Protein AF-A0A7J4DSX3-F1 (afdb_monomer_lite)

Foldseek 3Di:
DEAEEEEADLALVQQLVVQQCQQVLPDDDPPRDHHQYAEYEYEYEPAPSRVVSVVVNVVCLVCLVVDDPSSHRPPSHNNHDYHYHYQHHNAPDDPVSLVSLLVSLVVVDDPRYDYHLPHDDPSNSVSND

pLDDT: mean 93.58, std 5.1, range [70.69, 98.25]

Secondary structure (DSSP, 8-state):
-EEEEEEE-S-HHHHHHHHHHHHHT-S-STT-----EEEEEEEE-S-HHHHHHHHHHHHHHHTGGGS-GGGSPPGGGTTPEEEEEE-S-S---SHHHHHHHHHHHHHH--TTEEEE--SS-HHHHHHH-

Structure (mmCIF, N/CA/C/O backbone):
data_AF-A0A7J4DSX3-F1
#
_entry.id   AF-A0A7J4DSX3-F1
#
loop_
_atom_site.group_PDB
_atom_site.id
_atom_site.type_symbol
_atom_site.label_atom_id
_atom_site.label_alt_id
_atom_site.label_comp_id
_atom_site.label_asym_id
_atom_site.label_entity_id
_atom_site.label_seq_id
_atom_site.pdbx_PDB_ins_code
_atom_site.Cartn_x
_atom_site.Cartn_y
_atom_site.Cartn_z
_atom_site.occupancy
_atom_site.B_iso_or_equiv
_atom_site.auth_seq_id
_atom_site.auth_comp_id
_atom_site.auth_asym_id
_atom_site.auth_atom_id
_atom_site.pdbx_PDB_model_num
ATOM 1 N N . MET A 1 1 ? -4.313 -4.867 -16.604 1.00 70.69 1 MET A N 1
ATOM 2 C CA . MET A 1 1 ? -3.933 -3.630 -15.889 1.00 70.69 1 MET A CA 1
ATOM 3 C C . MET A 1 1 ? -4.380 -3.828 -14.461 1.00 70.69 1 MET A C 1
ATOM 5 O O . MET A 1 1 ? -5.548 -4.146 -14.274 1.00 70.69 1 MET A O 1
ATOM 9 N N . ALA A 1 2 ? -3.463 -3.780 -13.499 1.00 85.38 2 ALA A N 1
ATOM 10 C CA . ALA A 1 2 ? -3.762 -4.120 -12.112 1.00 85.38 2 ALA A CA 1
ATOM 11 C C . ALA A 1 2 ? -3.779 -2.874 -11.223 1.00 85.38 2 ALA A C 1
ATOM 13 O O . ALA A 1 2 ? -2.986 -1.943 -11.400 1.00 85.38 2 ALA A O 1
ATOM 14 N N . ARG A 1 3 ? -4.679 -2.896 -10.241 1.00 94.75 3 ARG A N 1
ATOM 15 C CA . ARG A 1 3 ? -4.759 -1.926 -9.148 1.00 94.75 3 ARG A CA 1
ATOM 16 C C . ARG A 1 3 ? -4.219 -2.599 -7.893 1.00 94.75 3 ARG A C 1
ATOM 18 O O . ARG A 1 3 ? -4.762 -3.620 -7.479 1.00 94.75 3 ARG A O 1
ATOM 25 N N . LEU A 1 4 ? -3.165 -2.044 -7.304 1.00 96.75 4 LEU A N 1
ATOM 26 C CA . LEU A 1 4 ? -2.618 -2.512 -6.033 1.00 96.75 4 LEU A CA 1
ATOM 27 C C . LEU A 1 4 ? -3.295 -1.757 -4.887 1.00 96.75 4 LEU A C 1
ATOM 29 O O . LEU A 1 4 ? -3.215 -0.534 -4.833 1.00 96.75 4 LEU A O 1
ATOM 33 N N . VAL A 1 5 ? -3.947 -2.463 -3.970 1.00 98.00 5 VAL A N 1
ATOM 34 C CA . VAL A 1 5 ? -4.450 -1.914 -2.707 1.00 98.00 5 VAL A CA 1
ATOM 35 C C . VAL A 1 5 ? -3.479 -2.331 -1.613 1.00 98.00 5 VAL A C 1
ATOM 37 O O . VAL A 1 5 ? -3.363 -3.513 -1.316 1.00 98.00 5 VAL A O 1
ATOM 40 N N . ALA A 1 6 ? -2.762 -1.374 -1.036 1.00 97.88 6 ALA A N 1
ATOM 41 C CA . ALA A 1 6 ? -1.723 -1.637 -0.052 1.00 97.88 6 ALA A CA 1
ATOM 42 C C . ALA A 1 6 ? -2.055 -0.989 1.293 1.00 97.88 6 ALA A C 1
ATOM 44 O O . ALA A 1 6 ? -2.425 0.190 1.360 1.00 97.88 6 ALA A O 1
ATOM 45 N N . THR A 1 7 ? -1.878 -1.744 2.374 1.00 97.50 7 THR A N 1
ATOM 46 C CA . THR A 1 7 ? -1.863 -1.189 3.729 1.00 97.50 7 THR A CA 1
ATOM 47 C C . THR A 1 7 ? -0.518 -0.512 3.991 1.00 97.50 7 THR A C 1
ATOM 49 O O . THR A 1 7 ? 0.535 -1.007 3.592 1.00 97.50 7 THR A O 1
ATOM 52 N N . LEU A 1 8 ? -0.521 0.639 4.670 1.00 97.50 8 LEU A N 1
ATOM 53 C CA . LEU A 1 8 ? 0.712 1.370 4.975 1.00 97.50 8 LEU A CA 1
ATOM 54 C C . LEU A 1 8 ? 0.934 1.537 6.479 1.00 97.50 8 LEU A C 1
ATOM 56 O O . LEU A 1 8 ? 0.096 2.076 7.200 1.00 97.50 8 LEU A O 1
ATOM 60 N N . GLY A 1 9 ? 2.126 1.126 6.914 1.00 94.44 9 GLY A N 1
ATOM 61 C CA . GLY A 1 9 ? 2.689 1.411 8.231 1.00 94.44 9 GLY A CA 1
ATOM 62 C C . GLY A 1 9 ? 3.793 2.461 8.178 1.00 94.44 9 GLY A C 1
ATOM 63 O O . GLY A 1 9 ? 3.739 3.417 7.416 1.00 94.44 9 GLY A O 1
ATOM 64 N N . VAL A 1 10 ? 4.838 2.265 8.980 1.00 95.69 10 VAL A N 1
ATOM 65 C CA . VAL A 1 10 ? 5.983 3.193 9.054 1.00 95.69 10 VAL A CA 1
ATOM 66 C C . VAL A 1 10 ? 7.040 2.969 7.966 1.00 95.69 10 VAL A C 1
ATOM 68 O O . VAL A 1 10 ? 7.938 3.791 7.806 1.00 95.69 10 VAL A O 1
ATOM 71 N N . SER A 1 11 ? 6.933 1.880 7.201 1.00 94.50 11 SER A N 1
ATOM 72 C CA . SER A 1 11 ? 7.928 1.483 6.201 1.00 94.50 11 SER A CA 1
ATOM 73 C C . SER A 1 11 ? 7.384 1.638 4.784 1.00 94.50 11 SER A C 1
ATOM 75 O O . SER A 1 11 ? 6.706 0.755 4.267 1.00 94.50 11 SER A O 1
ATOM 77 N N . ALA A 1 12 ? 7.736 2.748 4.134 1.00 93.12 12 ALA A N 1
ATOM 78 C CA . ALA A 1 12 ? 7.371 3.037 2.743 1.00 93.12 12 ALA A CA 1
ATOM 79 C C . ALA A 1 12 ? 7.903 1.994 1.743 1.00 93.12 12 ALA A C 1
ATOM 81 O O . ALA A 1 12 ? 7.258 1.698 0.741 1.00 93.12 12 ALA A O 1
ATOM 82 N N . GLY A 1 13 ? 9.082 1.426 2.023 1.00 93.56 13 GLY A N 1
ATOM 83 C CA . GLY A 1 13 ? 9.757 0.494 1.119 1.00 93.56 13 GLY A CA 1
ATOM 84 C C . GLY A 1 13 ? 8.929 -0.743 0.777 1.00 93.56 13 GLY A C 1
ATOM 85 O O . GLY A 1 13 ? 9.025 -1.214 -0.347 1.00 93.56 13 GLY A O 1
ATOM 86 N N . VAL A 1 14 ? 8.071 -1.206 1.692 1.00 93.81 14 VAL A N 1
ATOM 87 C CA . VAL A 1 14 ? 7.256 -2.419 1.513 1.00 93.81 14 VAL A CA 1
ATOM 88 C C . VAL A 1 14 ? 6.309 -2.285 0.319 1.00 93.81 14 VAL A C 1
ATOM 90 O O . VAL A 1 14 ? 6.309 -3.129 -0.570 1.00 93.81 14 VAL A O 1
ATOM 93 N N . VAL A 1 15 ? 5.578 -1.170 0.236 1.00 96.50 15 VAL A N 1
ATOM 94 C CA . VAL A 1 15 ? 4.636 -0.920 -0.868 1.00 96.50 15 VAL A CA 1
ATOM 95 C C . VAL A 1 15 ? 5.381 -0.755 -2.196 1.00 96.50 15 VAL A C 1
ATOM 97 O O . VAL A 1 15 ? 4.954 -1.264 -3.231 1.00 96.50 15 VAL A O 1
ATOM 100 N N . TYR A 1 16 ? 6.517 -0.052 -2.180 1.00 96.06 16 TYR A N 1
ATOM 101 C CA . TYR A 1 16 ? 7.340 0.130 -3.377 1.00 96.06 16 TYR A CA 1
ATOM 102 C C . TYR A 1 16 ? 7.939 -1.200 -3.867 1.00 96.06 16 TYR A C 1
ATOM 104 O O . TYR A 1 16 ? 7.955 -1.475 -5.066 1.00 96.06 16 TYR A O 1
ATOM 112 N N . GLU A 1 17 ? 8.390 -2.051 -2.947 1.00 94.50 17 GLU A N 1
ATOM 113 C CA . GLU A 1 17 ? 8.909 -3.384 -3.242 1.00 94.50 17 GLU A CA 1
ATOM 114 C C . GLU A 1 17 ? 7.826 -4.317 -3.790 1.00 94.50 17 GLU A C 1
ATOM 116 O O . GLU A 1 17 ? 8.077 -5.012 -4.773 1.00 94.50 17 GLU A O 1
ATOM 121 N N . ALA A 1 18 ? 6.606 -4.271 -3.245 1.00 94.31 18 ALA A N 1
ATOM 122 C CA . ALA A 1 18 ? 5.469 -5.009 -3.791 1.00 94.31 18 ALA A CA 1
ATOM 123 C C . ALA A 1 18 ? 5.224 -4.642 -5.264 1.00 94.31 18 ALA A C 1
ATOM 125 O O . ALA A 1 18 ? 5.124 -5.524 -6.119 1.00 94.31 18 ALA A O 1
ATOM 126 N N . VAL A 1 19 ? 5.223 -3.345 -5.595 1.00 95.00 19 VAL A N 1
ATOM 127 C CA . VAL A 1 19 ? 5.120 -2.890 -6.990 1.00 95.00 19 VAL A CA 1
ATOM 128 C C . VAL A 1 19 ? 6.286 -3.388 -7.838 1.00 95.00 19 VAL A C 1
ATOM 130 O O . VAL A 1 19 ? 6.063 -3.896 -8.936 1.00 95.00 19 VAL A O 1
ATOM 133 N N . LEU A 1 20 ? 7.526 -3.264 -7.358 1.00 94.19 20 LEU A N 1
ATOM 134 C CA . LEU A 1 20 ? 8.699 -3.737 -8.097 1.00 94.19 20 LEU A CA 1
ATOM 135 C C . LEU A 1 20 ? 8.604 -5.226 -8.423 1.00 94.19 20 LEU A C 1
ATOM 137 O O . LEU A 1 20 ? 8.862 -5.613 -9.566 1.00 94.19 20 LEU A O 1
ATOM 141 N N . ASN A 1 21 ? 8.222 -6.042 -7.442 1.00 92.38 21 ASN A N 1
ATOM 142 C CA . ASN A 1 21 ? 8.085 -7.481 -7.606 1.00 92.38 21 ASN A CA 1
ATOM 143 C C . ASN A 1 21 ? 7.034 -7.787 -8.670 1.00 92.38 21 ASN A C 1
ATOM 145 O O . ASN A 1 21 ? 7.379 -8.424 -9.667 1.00 92.38 21 ASN A O 1
ATOM 149 N N . LEU A 1 22 ? 5.823 -7.228 -8.532 1.00 92.50 22 LEU A N 1
ATOM 150 C CA . LEU A 1 22 ? 4.719 -7.364 -9.491 1.00 92.50 22 LEU A CA 1
ATOM 151 C C . LEU A 1 22 ? 5.132 -6.974 -10.916 1.00 92.50 22 LEU A C 1
ATOM 153 O O . LEU A 1 22 ? 4.946 -7.741 -11.862 1.00 92.50 22 LEU A O 1
ATOM 157 N N . CYS A 1 23 ? 5.763 -5.812 -11.072 1.00 92.75 23 CYS A N 1
ATOM 158 C CA . CYS A 1 23 ? 6.179 -5.296 -12.372 1.00 92.75 23 CYS A CA 1
ATOM 159 C C . CYS A 1 23 ? 7.276 -6.13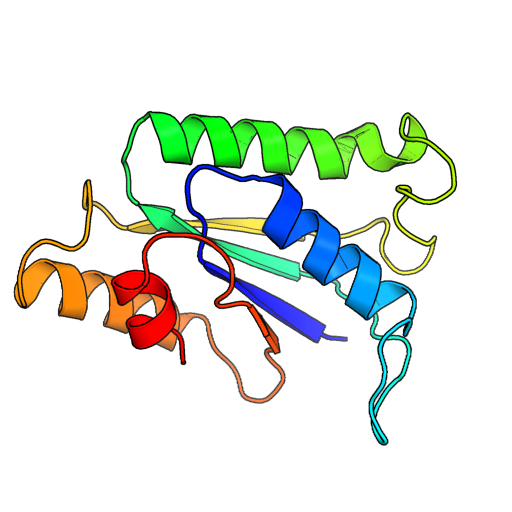6 -13.035 1.00 92.75 23 CYS A C 1
ATOM 161 O O . CYS A 1 23 ? 7.351 -6.187 -14.268 1.00 92.75 23 CYS A O 1
ATOM 163 N N . ARG A 1 24 ? 8.135 -6.789 -12.246 1.00 91.38 24 ARG A N 1
ATOM 164 C CA . ARG A 1 24 ? 9.244 -7.603 -12.760 1.00 91.38 24 ARG A CA 1
ATOM 165 C C . ARG A 1 24 ? 8.878 -9.060 -12.994 1.00 91.38 24 ARG A C 1
ATOM 167 O O . ARG A 1 24 ? 9.523 -9.688 -13.834 1.00 91.38 24 ARG A O 1
ATOM 174 N N . GLY A 1 25 ? 7.852 -9.575 -12.321 1.00 85.94 25 GLY A N 1
ATOM 175 C CA . GLY A 1 25 ? 7.525 -11.000 -12.391 1.00 85.94 25 GLY A CA 1
ATOM 176 C C . GLY A 1 25 ? 8.521 -11.872 -11.622 1.00 85.94 25 GLY A C 1
ATOM 177 O O . GLY A 1 25 ? 8.667 -13.042 -11.951 1.00 85.94 25 GLY A O 1
ATOM 178 N N . VAL A 1 26 ? 9.277 -11.300 -10.676 1.00 77.75 26 VAL A N 1
ATOM 179 C CA . VAL A 1 26 ? 10.360 -12.006 -9.969 1.00 77.75 26 VAL A CA 1
ATOM 180 C C . VAL A 1 26 ? 9.840 -12.463 -8.610 1.00 77.75 26 VAL A C 1
ATOM 182 O O . VAL A 1 26 ? 10.051 -11.802 -7.599 1.00 77.75 26 VAL A O 1
ATOM 185 N N . TRP A 1 27 ? 9.104 -13.573 -8.610 1.00 79.56 27 TRP A N 1
ATOM 186 C CA . TRP A 1 27 ? 8.729 -14.316 -7.407 1.00 79.56 27 TRP A CA 1
ATOM 187 C C . TRP A 1 27 ? 8.496 -15.787 -7.754 1.00 79.56 27 TRP A C 1
ATOM 189 O O . TRP A 1 27 ? 8.166 -16.123 -8.890 1.00 79.56 27 TRP A O 1
ATOM 199 N N . GLU A 1 28 ? 8.671 -16.676 -6.782 1.00 78.50 28 GLU A N 1
ATOM 200 C CA . GLU A 1 28 ? 8.445 -18.106 -6.981 1.00 78.50 28 GLU A CA 1
ATOM 201 C C . GLU A 1 28 ? 6.950 -18.420 -6.861 1.00 78.50 28 GLU A C 1
ATOM 203 O O . GLU A 1 28 ? 6.361 -18.369 -5.783 1.00 78.50 28 GLU A O 1
ATOM 208 N N . SER A 1 29 ? 6.304 -18.696 -7.993 1.00 81.88 29 SER A N 1
ATOM 209 C CA . SER A 1 29 ? 4.908 -19.132 -8.052 1.00 81.88 29 SER A CA 1
ATOM 210 C C . SER A 1 29 ? 4.608 -19.752 -9.418 1.00 81.88 29 SER A C 1
ATOM 212 O O . SER A 1 29 ? 5.127 -19.260 -10.422 1.00 81.88 29 SER A O 1
ATOM 214 N N . PRO A 1 30 ? 3.714 -20.755 -9.509 1.00 78.56 30 PRO A N 1
ATOM 215 C CA . PRO A 1 30 ? 3.203 -21.228 -10.799 1.00 78.56 30 PRO A CA 1
ATOM 216 C C . PRO A 1 30 ? 2.460 -20.137 -11.594 1.00 78.56 30 PRO A C 1
ATOM 218 O O . PRO A 1 30 ? 2.230 -20.302 -12.788 1.00 78.56 30 PRO A O 1
ATOM 221 N N . TYR A 1 31 ? 2.113 -19.018 -10.951 1.00 76.75 31 TYR A N 1
ATOM 222 C CA . TYR A 1 31 ? 1.441 -17.867 -11.557 1.00 76.75 31 TYR A CA 1
ATOM 223 C C . TYR A 1 31 ? 2.353 -16.636 -11.676 1.00 76.75 31 TYR A C 1
ATOM 225 O O . TYR A 1 31 ? 1.862 -15.525 -11.877 1.00 76.75 31 TYR A O 1
ATOM 233 N N . ALA A 1 32 ? 3.671 -16.800 -11.512 1.00 80.62 32 ALA A N 1
ATOM 234 C CA . ALA A 1 32 ? 4.618 -15.698 -11.622 1.00 80.62 32 ALA A CA 1
ATOM 235 C C . ALA A 1 32 ? 4.623 -15.134 -13.046 1.00 80.62 32 ALA A C 1
ATOM 237 O O . ALA A 1 32 ? 5.064 -15.770 -14.002 1.00 80.62 32 ALA A O 1
ATOM 238 N N . THR A 1 33 ? 4.104 -13.920 -13.188 1.00 86.44 33 THR A N 1
ATOM 239 C CA . THR A 1 33 ? 4.029 -13.216 -14.464 1.00 86.44 33 THR A CA 1
ATOM 240 C C . THR A 1 33 ? 4.242 -11.732 -14.244 1.00 86.44 33 THR A C 1
ATOM 242 O O . THR A 1 33 ? 4.002 -11.212 -13.160 1.00 86.44 33 THR A O 1
ATOM 245 N N . ARG A 1 34 ? 4.696 -11.015 -15.268 1.00 90.19 34 ARG A N 1
ATOM 246 C CA . ARG A 1 34 ? 4.827 -9.559 -15.173 1.00 90.19 34 ARG A CA 1
ATOM 247 C C . ARG A 1 34 ? 3.444 -8.932 -15.134 1.00 90.19 34 ARG A C 1
ATOM 249 O O . ARG A 1 34 ? 2.660 -9.094 -16.066 1.00 90.19 34 ARG A O 1
ATOM 256 N N . ILE A 1 35 ? 3.182 -8.158 -14.091 1.00 90.06 35 ILE A N 1
ATOM 257 C CA . ILE A 1 35 ? 1.925 -7.442 -13.922 1.00 90.06 35 ILE A CA 1
ATOM 258 C C . ILE A 1 35 ? 2.198 -5.951 -14.049 1.00 90.06 35 ILE A C 1
ATOM 260 O O . ILE A 1 35 ? 2.930 -5.358 -13.261 1.00 90.06 35 ILE A O 1
ATOM 264 N N . ARG A 1 36 ? 1.578 -5.326 -15.050 1.00 91.12 36 ARG A N 1
ATOM 265 C CA . ARG A 1 36 ? 1.541 -3.870 -15.145 1.00 91.12 36 ARG A CA 1
ATOM 266 C C . ARG A 1 36 ? 0.592 -3.323 -14.080 1.00 91.12 36 ARG A C 1
ATOM 268 O O . ARG A 1 36 ? -0.612 -3.594 -14.132 1.00 91.12 36 ARG A O 1
ATOM 275 N N . VAL A 1 37 ? 1.151 -2.554 -13.152 1.00 93.31 37 VAL A N 1
ATOM 276 C CA . VAL A 1 37 ? 0.417 -1.797 -12.136 1.00 93.31 37 VAL A CA 1
ATOM 277 C C . VAL A 1 37 ? 0.253 -0.370 -12.643 1.00 93.31 37 VAL A C 1
ATOM 279 O O . VAL A 1 37 ? 1.241 0.267 -12.994 1.00 93.31 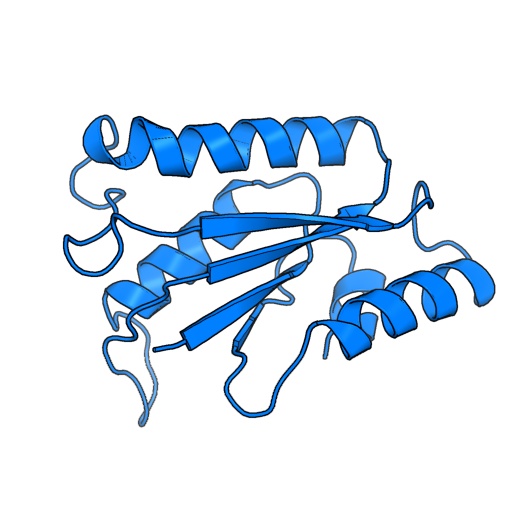37 VAL A O 1
ATOM 282 N N . ASP A 1 38 ? -0.980 0.126 -12.689 1.00 92.06 38 ASP A N 1
ATOM 283 C CA . ASP A 1 38 ? -1.273 1.509 -13.100 1.00 92.06 38 ASP A CA 1
ATOM 284 C C . ASP A 1 38 ? -1.681 2.3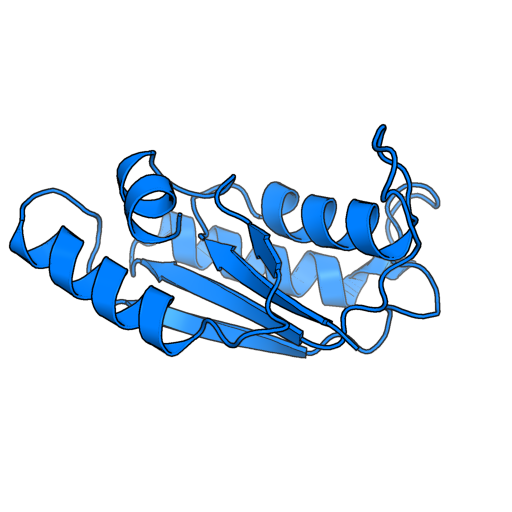82 -11.906 1.00 92.06 38 ASP A C 1
ATOM 286 O O . ASP A 1 38 ? -1.511 3.601 -11.920 1.00 92.06 38 ASP A O 1
ATOM 290 N N . GLU A 1 39 ? -2.184 1.757 -10.840 1.00 95.44 39 GLU A N 1
ATOM 291 C CA . GLU A 1 39 ? -2.654 2.436 -9.638 1.00 95.44 39 GLU A CA 1
ATOM 292 C C . GLU A 1 39 ? -2.164 1.730 -8.380 1.00 95.44 39 GLU A C 1
ATOM 294 O O . GLU A 1 39 ? -2.258 0.507 -8.268 1.00 95.44 39 GLU A O 1
ATOM 299 N N . VAL A 1 40 ? -1.719 2.523 -7.407 1.00 97.50 40 VAL A N 1
ATOM 300 C CA . VAL A 1 40 ? -1.432 2.063 -6.047 1.00 97.50 40 VAL A CA 1
ATOM 301 C C . VAL A 1 40 ? -2.298 2.865 -5.089 1.00 97.50 40 VAL A C 1
ATOM 303 O O . VAL A 1 40 ? -2.084 4.060 -4.884 1.00 97.50 40 VAL A O 1
ATOM 306 N N . VAL A 1 41 ? -3.294 2.205 -4.517 1.00 98.06 41 VAL A N 1
ATOM 307 C CA . VAL A 1 41 ? -4.156 2.741 -3.470 1.00 98.06 41 VAL A CA 1
ATOM 308 C C . VAL A 1 41 ? -3.513 2.452 -2.133 1.00 98.06 41 VAL A C 1
ATOM 310 O O . VAL A 1 41 ? -3.334 1.296 -1.763 1.00 98.06 41 VAL A O 1
ATOM 313 N N . VAL A 1 42 ? -3.184 3.504 -1.400 1.00 98.25 42 VAL A N 1
ATOM 314 C CA . VAL A 1 42 ? -2.486 3.399 -0.126 1.00 98.25 42 VAL A CA 1
ATOM 315 C C . VAL A 1 42 ? -3.467 3.702 0.992 1.00 98.25 42 VAL A C 1
ATOM 317 O O . VAL A 1 42 ? -3.854 4.855 1.186 1.00 98.25 42 VAL A O 1
ATOM 320 N N . VAL A 1 43 ? -3.873 2.666 1.726 1.00 98.19 43 VAL A N 1
ATOM 321 C CA . VAL A 1 43 ? -4.764 2.812 2.878 1.00 98.19 43 VAL A CA 1
ATOM 322 C C . VAL A 1 43 ? -3.929 2.958 4.144 1.00 98.19 43 VAL A C 1
ATOM 324 O O . VAL A 1 43 ? -3.202 2.045 4.548 1.00 98.19 43 VAL A O 1
ATOM 327 N N . ARG A 1 44 ? -4.025 4.120 4.788 1.00 97.12 44 ARG A N 1
ATOM 328 C CA . ARG A 1 44 ? -3.146 4.495 5.905 1.00 97.12 44 ARG A CA 1
ATOM 329 C C . ARG A 1 44 ? -3.903 5.131 7.061 1.00 97.12 44 ARG A C 1
ATOM 331 O O . ARG A 1 44 ? -4.955 5.728 6.862 1.00 97.12 44 ARG A O 1
ATOM 338 N N . THR A 1 45 ? -3.341 5.053 8.261 1.00 97.44 45 THR A N 1
ATOM 339 C CA . THR A 1 45 ? -3.838 5.800 9.424 1.00 97.44 45 THR A CA 1
ATOM 340 C C . THR A 1 45 ? -3.330 7.248 9.417 1.00 97.44 45 THR A C 1
ATOM 342 O O . THR A 1 45 ? -2.477 7.628 8.607 1.00 97.44 45 THR A O 1
ATOM 345 N N . SER A 1 46 ? -3.852 8.073 10.325 1.00 96.19 46 SER A N 1
ATOM 346 C CA . SER A 1 46 ? -3.443 9.469 10.525 1.00 96.19 46 SER A CA 1
ATOM 347 C C . SER A 1 46 ? -2.270 9.626 11.503 1.00 96.19 46 SER A C 1
ATOM 349 O O . SER A 1 46 ? -2.044 10.717 12.025 1.00 96.19 46 SER A O 1
ATOM 351 N N . ALA A 1 47 ? -1.553 8.543 11.817 1.00 96.69 47 ALA A N 1
ATOM 352 C CA . ALA A 1 47 ? -0.393 8.613 12.695 1.00 96.69 47 ALA A CA 1
ATOM 353 C C . ALA A 1 47 ? 0.757 9.387 12.022 1.00 96.69 47 ALA A C 1
ATOM 355 O O . ALA A 1 47 ? 1.092 9.068 10.877 1.00 96.69 47 ALA A O 1
ATOM 356 N N . PRO A 1 48 ? 1.426 10.338 12.707 1.00 96.94 48 PRO A N 1
ATOM 357 C CA . PRO A 1 48 ? 2.464 11.180 12.099 1.00 96.94 48 PRO A CA 1
ATOM 358 C C . PRO A 1 48 ? 3.587 10.393 11.410 1.00 96.94 48 PRO A C 1
ATOM 360 O O . PRO A 1 48 ? 4.033 10.745 10.318 1.00 96.94 48 PRO A O 1
ATOM 363 N N . GLN A 1 49 ? 4.015 9.281 12.012 1.00 96.75 49 GLN A N 1
ATOM 364 C CA . GLN A 1 49 ? 5.027 8.394 11.439 1.00 96.75 49 GLN A CA 1
ATOM 365 C C . GLN A 1 49 ? 4.564 7.712 10.140 1.00 96.75 49 GLN A C 1
ATOM 367 O O . GLN A 1 49 ? 5.368 7.498 9.234 1.00 96.75 49 GLN A O 1
ATOM 372 N N . VAL A 1 50 ? 3.269 7.413 10.014 1.00 97.25 50 VAL A N 1
ATOM 373 C CA . VAL A 1 50 ? 2.679 6.835 8.798 1.00 97.25 50 VAL A CA 1
ATOM 374 C C . VAL A 1 50 ? 2.515 7.911 7.724 1.00 97.25 50 VAL A C 1
ATOM 376 O O . VAL A 1 50 ? 2.762 7.654 6.548 1.00 97.25 50 VAL A O 1
ATOM 379 N N . GLU A 1 51 ? 2.185 9.148 8.104 1.00 96.62 51 GLU A N 1
ATOM 380 C CA . GLU A 1 51 ? 2.180 10.272 7.160 1.00 96.62 51 GLU A CA 1
ATOM 381 C C . GLU A 1 51 ? 3.566 10.535 6.571 1.00 96.62 51 GLU A C 1
ATOM 383 O O . GLU A 1 51 ? 3.707 10.788 5.372 1.00 96.62 51 GLU A O 1
ATOM 388 N N . PHE A 1 52 ? 4.602 10.466 7.408 1.00 97.69 52 PHE A N 1
ATOM 389 C CA . PHE A 1 52 ? 5.981 10.575 6.955 1.00 97.69 52 PHE A CA 1
ATOM 390 C C . PHE A 1 52 ? 6.340 9.438 5.992 1.00 97.69 52 PHE A C 1
ATOM 392 O O . PHE A 1 52 ? 6.852 9.704 4.902 1.00 97.69 52 PHE A O 1
ATOM 399 N N . ALA A 1 53 ? 5.986 8.195 6.329 1.00 97.69 53 ALA A N 1
ATOM 400 C CA . ALA A 1 53 ? 6.163 7.055 5.435 1.00 97.69 53 ALA A CA 1
ATOM 401 C C . ALA A 1 53 ? 5.439 7.259 4.094 1.00 97.69 53 ALA A C 1
ATOM 403 O O . ALA A 1 53 ? 6.008 6.991 3.040 1.00 97.69 53 ALA A O 1
ATOM 404 N N . PHE A 1 54 ? 4.227 7.818 4.093 1.00 98.06 54 PHE A N 1
ATOM 405 C CA . PHE A 1 54 ? 3.504 8.111 2.856 1.00 98.06 54 PHE A CA 1
ATOM 406 C C . PHE A 1 54 ? 4.203 9.179 2.001 1.00 98.06 54 PHE A C 1
ATOM 408 O O . PHE A 1 54 ? 4.279 9.060 0.777 1.00 98.06 54 PHE A O 1
ATOM 415 N N . LYS A 1 55 ? 4.768 10.219 2.626 1.00 97.75 55 LYS A N 1
ATOM 416 C CA . LYS A 1 55 ? 5.576 11.225 1.917 1.00 97.75 55 LYS A CA 1
ATOM 417 C C . LYS A 1 55 ? 6.824 10.597 1.292 1.00 97.75 55 LYS A C 1
ATOM 419 O O . LYS A 1 55 ? 7.103 10.871 0.126 1.00 97.75 55 LYS A O 1
ATOM 424 N N . LEU A 1 56 ? 7.522 9.728 2.027 1.00 97.38 56 LEU A N 1
ATOM 425 C CA . LEU A 1 56 ? 8.667 8.975 1.507 1.00 97.38 56 LEU A CA 1
ATOM 426 C C . LEU A 1 56 ? 8.272 8.044 0.360 1.00 97.38 56 LEU A C 1
ATOM 428 O O . LEU A 1 56 ? 8.983 7.975 -0.635 1.00 97.38 56 LEU A O 1
ATOM 432 N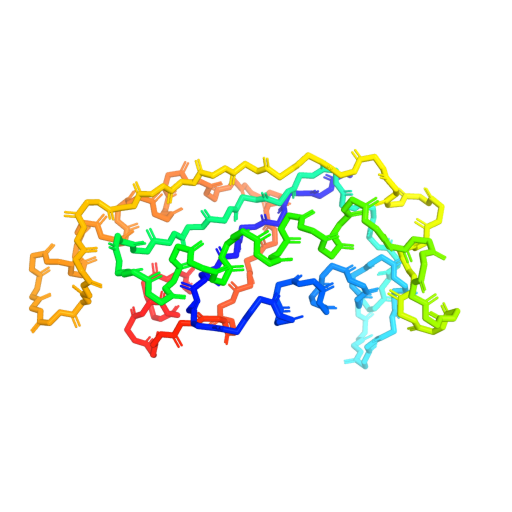 N . LEU A 1 57 ? 7.123 7.375 0.462 1.00 97.38 57 LEU A N 1
ATOM 433 C CA . LEU A 1 57 ? 6.609 6.515 -0.598 1.00 97.38 57 LEU A CA 1
ATOM 434 C C . LEU A 1 57 ? 6.459 7.296 -1.904 1.00 97.38 57 LEU A C 1
ATOM 436 O O . LEU A 1 57 ? 7.007 6.897 -2.926 1.00 97.38 57 LEU A O 1
ATOM 440 N N . LYS A 1 58 ? 5.785 8.451 -1.863 1.00 96.81 58 LYS A N 1
ATOM 441 C CA . LYS A 1 58 ? 5.640 9.315 -3.044 1.00 96.81 58 LYS A CA 1
ATOM 442 C C . LYS A 1 58 ? 6.991 9.726 -3.630 1.00 96.81 58 LYS A C 1
ATOM 444 O O . LYS A 1 58 ? 7.129 9.758 -4.849 1.00 96.81 58 LYS A O 1
ATOM 449 N N . LEU A 1 59 ? 7.976 10.011 -2.775 1.00 95.81 59 LEU A N 1
ATOM 450 C CA . LEU A 1 59 ? 9.329 10.347 -3.212 1.00 95.81 59 LEU A CA 1
ATOM 451 C C . LEU A 1 59 ? 10.006 9.170 -3.930 1.00 95.81 59 LEU A C 1
ATOM 453 O O . LEU A 1 59 ? 10.605 9.380 -4.978 1.00 95.81 59 LEU A O 1
ATOM 457 N N . LEU A 1 60 ? 9.870 7.939 -3.423 1.00 95.12 60 LEU A N 1
ATOM 458 C CA . LEU A 1 60 ? 10.418 6.740 -4.073 1.00 95.12 60 LEU A CA 1
ATOM 459 C C . LEU A 1 60 ? 9.856 6.542 -5.485 1.00 95.12 60 LEU A C 1
ATOM 461 O O . LEU A 1 60 ? 10.615 6.261 -6.408 1.00 95.12 60 LEU A O 1
ATOM 465 N N . PHE A 1 61 ? 8.548 6.735 -5.669 1.00 94.88 61 PHE A N 1
ATOM 466 C CA . PHE A 1 61 ? 7.931 6.654 -6.996 1.00 94.88 61 PHE A CA 1
ATOM 467 C C . PHE A 1 61 ? 8.412 7.776 -7.924 1.00 94.88 61 PHE A C 1
ATOM 469 O O . PHE A 1 61 ? 8.811 7.503 -9.057 1.00 94.88 61 PHE A O 1
ATOM 476 N N . ALA A 1 62 ? 8.428 9.022 -7.440 1.00 93.50 62 ALA A N 1
ATOM 477 C CA . ALA A 1 62 ? 8.827 10.187 -8.232 1.00 93.50 62 ALA A CA 1
ATOM 478 C C . ALA A 1 62 ? 10.311 10.163 -8.641 1.00 93.50 62 ALA A C 1
ATOM 480 O O . ALA A 1 62 ? 10.658 10.594 -9.737 1.00 93.50 62 ALA A O 1
ATOM 481 N N . CYS A 1 63 ? 11.182 9.645 -7.774 1.00 93.25 63 CYS A N 1
ATOM 482 C CA . CYS A 1 63 ? 12.630 9.604 -7.975 1.00 93.25 63 CYS A CA 1
ATOM 483 C C . CYS A 1 63 ? 13.143 8.205 -8.340 1.00 93.25 63 CYS A C 1
ATOM 485 O O . CYS A 1 63 ? 14.330 7.931 -8.170 1.00 93.25 63 CYS A O 1
ATOM 487 N N . SER A 1 64 ? 12.279 7.315 -8.837 1.00 93.62 64 SER A N 1
ATOM 488 C CA . SER A 1 64 ? 12.644 5.917 -9.102 1.00 93.62 64 SER A CA 1
ATOM 489 C C . SER A 1 64 ? 13.849 5.766 -10.043 1.00 93.62 64 SER A C 1
ATOM 491 O O . SER A 1 64 ? 14.649 4.857 -9.851 1.00 93.62 64 SER A O 1
ATOM 493 N N . GLU A 1 65 ? 14.056 6.688 -10.989 1.00 92.19 65 GLU A N 1
ATOM 494 C CA . GLU A 1 65 ? 15.222 6.715 -11.893 1.00 92.19 65 GLU A CA 1
ATOM 495 C C . GLU A 1 65 ? 16.557 7.026 -11.204 1.00 92.19 65 GLU A C 1
ATOM 497 O O . GLU A 1 65 ? 17.622 6.658 -11.702 1.00 92.19 65 GLU A O 1
ATOM 502 N N . MET A 1 66 ? 16.517 7.698 -10.053 1.00 92.94 66 MET A N 1
ATOM 503 C CA . MET A 1 66 ? 17.711 8.032 -9.271 1.00 92.94 66 MET A CA 1
ATOM 504 C C . MET A 1 66 ? 18.181 6.857 -8.408 1.00 92.94 66 MET A C 1
ATOM 506 O O . MET A 1 66 ? 19.280 6.897 -7.858 1.00 92.94 66 MET A O 1
ATOM 510 N N . LEU A 1 67 ? 17.359 5.811 -8.276 1.00 91.88 67 LEU A N 1
ATOM 511 C CA . LEU A 1 67 ? 17.707 4.613 -7.524 1.00 91.88 67 LEU A CA 1
ATOM 512 C C . LEU A 1 67 ? 18.691 3.727 -8.314 1.00 91.88 67 LEU A C 1
ATOM 514 O O . LEU A 1 67 ? 18.783 3.837 -9.547 1.00 91.88 67 LEU A O 1
ATOM 518 N N . PRO A 1 68 ? 19.415 2.819 -7.633 1.00 93.25 68 PRO A N 1
ATOM 519 C CA . PRO A 1 68 ? 20.199 1.779 -8.294 1.00 93.25 68 PRO A CA 1
ATOM 520 C C . PRO A 1 68 ? 19.362 1.004 -9.328 1.00 93.25 68 PRO A C 1
ATOM 522 O O . PRO A 1 68 ? 18.158 0.842 -9.104 1.00 93.25 68 PRO A O 1
ATOM 525 N N . PRO A 1 69 ? 19.943 0.528 -10.449 1.00 91.25 69 PRO A N 1
ATOM 526 C CA . PRO A 1 69 ? 19.207 -0.133 -11.537 1.00 91.25 69 PRO A CA 1
ATOM 527 C C . PRO A 1 69 ? 18.238 -1.227 -11.064 1.00 91.25 69 PRO A C 1
ATOM 529 O O . PRO A 1 69 ? 17.087 -1.296 -11.494 1.00 91.25 69 PRO A O 1
ATOM 532 N N . GLU A 1 70 ? 18.659 -2.033 -10.096 1.00 89.62 70 GLU A N 1
ATOM 533 C CA . GLU A 1 70 ? 17.894 -3.108 -9.476 1.00 89.62 70 GLU A CA 1
ATOM 534 C C . GLU A 1 70 ? 16.781 -2.629 -8.536 1.00 89.62 70 GLU A C 1
ATOM 536 O O . GLU A 1 70 ? 15.970 -3.437 -8.094 1.00 89.62 70 GLU A O 1
ATOM 541 N N . LYS A 1 71 ? 16.647 -1.332 -8.273 1.00 92.00 71 LYS A N 1
ATOM 542 C CA . LYS A 1 71 ? 15.539 -0.731 -7.511 1.00 92.00 71 LYS A CA 1
ATOM 543 C C . LYS A 1 71 ? 14.694 0.241 -8.341 1.00 92.00 71 LYS A C 1
ATOM 545 O O . LYS A 1 71 ? 13.721 0.781 -7.819 1.00 92.00 71 LYS A O 1
ATOM 550 N N . ARG A 1 72 ? 14.999 0.433 -9.629 1.00 94.50 72 ARG A N 1
ATOM 551 C CA . ARG A 1 72 ? 14.177 1.255 -10.532 1.00 94.50 72 ARG A CA 1
ATOM 552 C C . ARG A 1 72 ? 12.885 0.551 -10.919 1.00 94.50 72 ARG A C 1
ATOM 554 O O . ARG A 1 72 ? 12.868 -0.675 -11.107 1.00 94.50 72 ARG A O 1
ATOM 561 N N . LEU A 1 73 ? 11.829 1.344 -11.089 1.00 93.38 73 LEU A N 1
ATOM 562 C CA . LEU A 1 73 ? 10.592 0.877 -11.701 1.00 93.38 73 LEU A CA 1
ATOM 563 C C . LEU A 1 73 ? 10.854 0.515 -13.172 1.00 93.38 73 LEU A C 1
ATOM 565 O O . LEU A 1 73 ? 11.450 1.311 -13.900 1.00 93.38 73 LEU A O 1
ATOM 569 N N . PRO A 1 74 ? 10.422 -0.672 -13.630 1.00 91.88 74 PRO A N 1
ATOM 570 C CA . PRO A 1 74 ? 10.454 -1.013 -15.048 1.00 91.88 74 PRO A CA 1
ATOM 571 C C . PRO A 1 74 ? 9.638 -0.024 -15.895 1.00 91.88 74 PRO A C 1
ATOM 573 O O . PRO A 1 74 ? 8.654 0.529 -15.406 1.00 91.88 74 PRO A O 1
ATOM 576 N N . GLU A 1 75 ? 9.991 0.140 -17.176 1.00 89.44 75 GLU A N 1
ATOM 577 C CA . GLU A 1 75 ? 9.344 1.084 -18.110 1.00 89.44 75 GLU A CA 1
ATOM 578 C C . GLU A 1 75 ? 7.813 0.976 -18.110 1.00 89.44 75 GLU A C 1
ATOM 580 O O . GLU A 1 75 ? 7.105 1.976 -18.008 1.00 89.44 75 GLU A O 1
ATOM 585 N N . GLN A 1 76 ? 7.292 -0.253 -18.117 1.00 85.94 76 GLN A N 1
ATOM 586 C CA . GLN A 1 76 ? 5.856 -0.530 -18.122 1.00 85.94 76 GLN A CA 1
ATOM 587 C C . GLN A 1 76 ? 5.111 -0.051 -16.865 1.00 85.94 76 GLN A C 1
ATOM 589 O O . GLN A 1 76 ? 3.884 -0.031 -16.871 1.00 85.94 76 GLN A O 1
ATOM 594 N N . CYS A 1 77 ? 5.833 0.311 -15.803 1.00 88.94 77 CYS A N 1
ATOM 595 C CA . CYS A 1 77 ? 5.306 0.727 -14.506 1.00 88.94 77 CYS A CA 1
ATOM 596 C C . CYS A 1 77 ? 5.751 2.145 -14.101 1.00 88.94 77 CYS A C 1
ATOM 598 O O . CYS A 1 77 ? 5.642 2.510 -12.933 1.00 88.94 77 CYS A O 1
ATOM 600 N N . LYS A 1 78 ? 6.254 2.969 -15.031 1.00 85.56 78 LYS A N 1
ATOM 601 C CA . LYS A 1 78 ? 6.687 4.343 -14.707 1.00 85.56 78 LYS A CA 1
ATOM 602 C C . LYS A 1 78 ? 5.536 5.323 -14.480 1.00 85.56 78 LYS A C 1
ATOM 604 O O . LYS A 1 78 ? 5.687 6.281 -13.732 1.00 85.56 78 LYS A O 1
ATOM 609 N N . ALA A 1 79 ? 4.378 5.083 -15.093 1.00 87.06 79 ALA A N 1
ATOM 610 C CA . ALA A 1 79 ? 3.218 5.975 -15.032 1.00 87.06 79 ALA A CA 1
ATOM 611 C C . ALA A 1 79 ? 2.215 5.594 -13.923 1.00 87.06 79 ALA A C 1
ATOM 613 O O . ALA A 1 79 ? 1.004 5.688 -14.121 1.00 87.06 79 ALA A O 1
ATOM 614 N N . ILE A 1 80 ? 2.705 5.133 -12.768 1.00 93.69 80 ILE A N 1
ATOM 615 C CA . ILE A 1 80 ? 1.846 4.716 -11.653 1.00 93.69 80 ILE A CA 1
ATOM 616 C C . ILE A 1 80 ? 1.202 5.926 -10.977 1.00 93.69 80 ILE A C 1
ATOM 618 O O . ILE A 1 80 ? 1.878 6.862 -10.545 1.00 93.69 80 ILE A O 1
ATOM 622 N N . ARG A 1 81 ? -0.117 5.859 -10.790 1.00 95.06 81 ARG A N 1
ATOM 623 C CA . ARG A 1 81 ? -0.869 6.813 -9.977 1.00 95.06 81 ARG A CA 1
ATOM 624 C C . ARG A 1 81 ? -0.948 6.345 -8.526 1.00 95.06 81 ARG A C 1
ATOM 626 O O . ARG A 1 81 ? -1.573 5.329 -8.228 1.00 95.06 81 ARG A O 1
ATOM 633 N N . ILE A 1 82 ? -0.367 7.125 -7.615 1.00 96.94 82 ILE A N 1
ATOM 634 C CA . ILE A 1 82 ? -0.504 6.910 -6.168 1.00 96.94 82 ILE A CA 1
ATOM 635 C C . ILE A 1 82 ? -1.779 7.596 -5.673 1.00 96.94 82 ILE A C 1
ATOM 637 O O . ILE A 1 82 ? -1.937 8.807 -5.833 1.00 96.94 82 ILE A O 1
ATOM 641 N N . ILE A 1 83 ? -2.679 6.826 -5.068 1.00 97.62 83 ILE A N 1
ATOM 642 C CA . ILE A 1 83 ? -3.958 7.290 -4.524 1.00 97.62 83 ILE A CA 1
ATOM 643 C C . ILE A 1 83 ? -3.887 7.200 -2.997 1.00 97.62 83 ILE A C 1
ATOM 645 O O . ILE A 1 83 ? -3.693 6.120 -2.445 1.00 97.62 83 ILE A O 1
ATOM 649 N N . ASP A 1 84 ? -4.040 8.337 -2.320 1.00 98.06 84 ASP A N 1
ATOM 650 C CA . ASP A 1 84 ? -4.066 8.417 -0.856 1.00 98.06 84 ASP A CA 1
ATOM 651 C C . ASP A 1 84 ? -5.469 8.115 -0.317 1.00 98.06 84 ASP A C 1
ATOM 653 O O . ASP A 1 84 ? -6.438 8.762 -0.723 1.00 98.06 84 ASP A O 1
ATOM 657 N N . VAL A 1 85 ? -5.579 7.167 0.614 1.00 98.12 85 VAL A N 1
ATOM 658 C CA . VAL A 1 85 ? -6.820 6.860 1.336 1.00 98.12 85 VAL A CA 1
ATOM 659 C C . VAL A 1 85 ? -6.541 6.923 2.842 1.00 98.12 85 VAL A C 1
ATOM 661 O O . VAL A 1 85 ? -6.253 5.900 3.475 1.00 98.12 85 VAL A O 1
ATOM 664 N N . PRO A 1 86 ? -6.599 8.124 3.443 1.00 97.06 86 PRO A N 1
ATOM 665 C CA . PRO A 1 86 ? -6.418 8.276 4.875 1.00 97.06 86 PRO A CA 1
ATOM 666 C C . PRO A 1 86 ? -7.660 7.799 5.634 1.00 97.06 86 PRO A C 1
ATOM 668 O O . PRO A 1 86 ? -8.790 8.185 5.332 1.00 97.06 86 PRO A O 1
ATOM 671 N N . VAL A 1 87 ? -7.440 6.995 6.668 1.00 97.62 87 VAL A N 1
ATOM 672 C CA . VAL A 1 87 ? -8.446 6.632 7.668 1.00 97.62 87 VAL A CA 1
ATOM 673 C C . VAL A 1 87 ? -8.248 7.547 8.881 1.00 97.62 87 VAL A C 1
ATOM 675 O O . VAL A 1 87 ? -7.119 7.634 9.374 1.00 97.62 87 VAL A O 1
ATOM 678 N N . PRO A 1 88 ? -9.296 8.230 9.383 1.00 95.81 88 PRO A N 1
ATOM 679 C CA . PRO A 1 88 ? -9.193 9.216 10.465 1.00 95.81 88 PRO A CA 1
ATOM 680 C C . PRO A 1 88 ? -9.056 8.556 11.851 1.00 95.81 88 PRO A C 1
ATOM 682 O O . PRO A 1 88 ? -9.798 8.858 12.781 1.00 95.81 88 PRO A O 1
ATOM 685 N N . ILE A 1 89 ? -8.107 7.633 11.983 1.00 97.00 89 ILE A N 1
ATOM 686 C CA . ILE A 1 89 ? -7.724 6.964 13.227 1.00 97.00 89 ILE A CA 1
ATOM 687 C C . ILE A 1 89 ? -6.210 7.043 13.372 1.00 97.00 89 ILE A C 1
ATOM 689 O O . ILE A 1 89 ? -5.494 6.988 12.376 1.00 97.00 89 ILE A O 1
ATOM 693 N N . GLN A 1 90 ? -5.710 7.124 14.603 1.00 95.94 90 GLN A N 1
ATOM 694 C CA . GLN A 1 90 ? -4.269 7.032 14.861 1.00 95.94 90 GLN A CA 1
ATOM 695 C C . GLN A 1 90 ? -3.768 5.595 14.661 1.00 95.94 90 GLN A C 1
ATOM 697 O O . GLN A 1 90 ? -2.729 5.368 14.043 1.00 95.94 90 GLN A O 1
ATOM 702 N N . ASP A 1 91 ? -4.534 4.619 15.146 1.00 95.12 91 ASP A N 1
ATOM 703 C CA . ASP A 1 91 ? -4.190 3.201 15.101 1.00 95.12 91 ASP A CA 1
ATOM 704 C C . ASP A 1 91 ? -5.443 2.332 15.301 1.00 95.12 91 ASP A C 1
ATOM 706 O O . ASP A 1 91 ? -6.512 2.850 15.637 1.00 95.12 91 ASP A O 1
ATOM 710 N N . ILE A 1 92 ? -5.307 1.017 15.123 1.00 95.69 92 ILE A N 1
ATOM 711 C CA . ILE A 1 92 ? -6.349 0.039 15.460 1.00 95.69 92 ILE A CA 1
ATOM 712 C C . ILE A 1 92 ? -6.102 -0.464 16.885 1.00 95.69 92 ILE A C 1
ATOM 714 O O . ILE A 1 92 ? -5.212 -1.282 17.116 1.00 95.69 92 ILE A O 1
ATOM 718 N N . VAL A 1 93 ? -6.893 0.031 17.837 1.00 95.62 93 VAL A N 1
ATOM 719 C CA . VAL A 1 93 ? -6.769 -0.296 19.274 1.00 95.62 93 VAL A CA 1
ATOM 720 C C . VAL A 1 93 ? -8.023 -0.941 19.857 1.00 95.62 93 VAL A C 1
ATOM 722 O O . VAL A 1 93 ? -7.991 -1.473 20.962 1.00 95.62 93 VAL A O 1
ATOM 725 N N . ASP A 1 94 ? -9.129 -0.914 19.117 1.00 96.75 94 ASP A N 1
ATOM 726 C CA . ASP A 1 94 ? -10.420 -1.439 19.541 1.00 96.75 94 ASP A CA 1
ATOM 727 C C . ASP A 1 94 ? -11.262 -1.912 18.342 1.00 96.75 94 ASP A C 1
ATOM 729 O O . ASP A 1 94 ? -10.887 -1.792 17.173 1.00 96.75 94 ASP A O 1
ATOM 733 N N . LYS A 1 95 ? -12.445 -2.459 18.635 1.00 97.44 95 LYS A N 1
ATOM 734 C 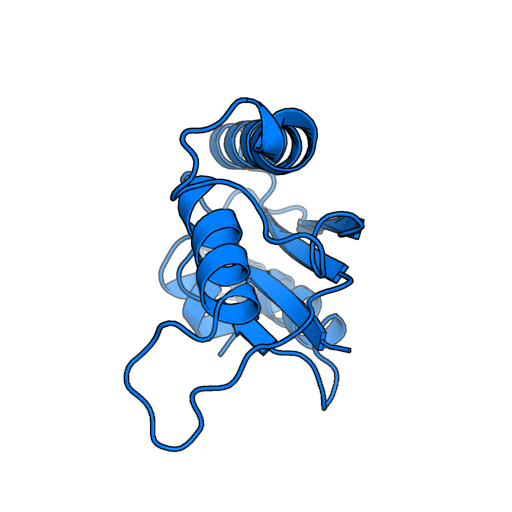CA . LYS A 1 95 ? -13.380 -2.950 17.614 1.00 97.44 95 LYS A CA 1
ATOM 735 C C . LYS A 1 95 ? -13.845 -1.848 16.654 1.00 97.44 95 LYS A C 1
ATOM 737 O O . LYS A 1 95 ? -14.055 -2.122 15.475 1.00 97.44 95 LYS A O 1
ATOM 742 N N . ASN A 1 96 ? -14.034 -0.623 17.138 1.00 97.75 96 ASN A N 1
ATOM 743 C CA . ASN A 1 96 ? -14.576 0.464 16.326 1.00 97.75 96 ASN A CA 1
ATOM 744 C C . ASN A 1 96 ? -13.544 0.951 15.306 1.00 97.75 96 ASN A C 1
ATOM 746 O O . ASN A 1 96 ? -13.859 1.047 14.122 1.00 97.75 96 ASN A O 1
ATOM 750 N N . SER A 1 97 ? -12.309 1.184 15.746 1.00 97.56 97 SER A N 1
ATOM 751 C CA . SER A 1 97 ? -11.170 1.521 14.885 1.00 97.56 97 SER A CA 1
ATOM 752 C C . SER A 1 97 ? -10.882 0.414 13.867 1.00 97.56 97 SER A C 1
ATOM 754 O O . SER A 1 97 ? -10.662 0.715 12.692 1.00 97.56 97 SER A O 1
ATOM 756 N N . TYR A 1 98 ? -10.994 -0.860 14.264 1.00 97.94 98 TYR A N 1
ATOM 757 C CA . TYR A 1 98 ? -10.899 -1.987 13.332 1.00 97.94 98 TYR A CA 1
ATOM 758 C C . TYR A 1 98 ? -11.983 -1.926 12.247 1.00 97.94 98 TYR A C 1
ATOM 760 O O . TYR A 1 98 ? -11.666 -1.944 11.061 1.00 97.94 98 TYR A O 1
ATOM 768 N N . LEU A 1 99 ? -13.261 -1.800 12.630 1.00 98.06 99 LEU A N 1
ATOM 769 C CA . LEU A 1 99 ? -14.372 -1.744 11.674 1.00 98.06 99 LEU A CA 1
ATOM 770 C C . LEU A 1 99 ? -14.279 -0.529 10.746 1.00 98.06 99 LEU A C 1
ATOM 772 O O . LEU A 1 99 ? -14.617 -0.633 9.569 1.00 98.06 99 LEU A O 1
ATOM 776 N N . GLN A 1 100 ? -13.816 0.617 11.247 1.00 98.00 100 GLN A N 1
ATOM 777 C CA . GLN A 1 100 ? -13.571 1.796 10.417 1.00 98.00 100 GLN A CA 1
ATOM 778 C C . GLN A 1 100 ? -12.510 1.512 9.352 1.00 98.00 100 GLN A C 1
ATOM 780 O O . GLN A 1 100 ? -12.768 1.742 8.171 1.00 98.00 100 GLN A O 1
ATOM 785 N N . TYR A 1 101 ? -11.357 0.968 9.749 1.00 98.19 101 TYR A N 1
ATOM 786 C CA . TYR A 1 101 ? -10.277 0.646 8.818 1.00 98.19 101 TYR A CA 1
ATOM 787 C C . TYR A 1 101 ? -10.704 -0.422 7.802 1.00 98.19 101 TYR A C 1
ATOM 789 O O . TYR A 1 101 ? -10.601 -0.194 6.597 1.00 98.19 101 TYR A O 1
ATOM 797 N N . TYR A 1 102 ? -11.279 -1.531 8.276 1.00 98.00 102 TYR A N 1
ATOM 798 C CA . TYR A 1 102 ? -11.811 -2.618 7.448 1.00 98.00 102 TYR A CA 1
ATOM 799 C C . TYR A 1 102 ? -12.787 -2.102 6.386 1.00 98.00 102 TYR A C 1
ATOM 801 O O . TYR A 1 102 ? -12.623 -2.362 5.196 1.00 98.00 102 TYR A O 1
ATOM 809 N N . ASN A 1 103 ? -13.777 -1.300 6.790 1.00 98.12 103 ASN A N 1
ATOM 810 C CA . ASN A 1 103 ? -14.773 -0.773 5.860 1.00 98.12 103 ASN A CA 1
ATOM 811 C C . ASN A 1 103 ? -14.159 0.150 4.800 1.00 98.12 103 ASN A C 1
ATOM 813 O O . ASN A 1 103 ? -14.656 0.186 3.673 1.00 98.12 103 ASN A O 1
ATOM 817 N N . VAL A 1 104 ? -13.103 0.897 5.135 1.00 98.12 104 VAL A N 1
ATOM 818 C CA . VAL A 1 104 ? -12.389 1.724 4.156 1.00 98.12 104 VAL A CA 1
ATOM 819 C C . VAL A 1 104 ? -11.620 0.847 3.173 1.00 98.12 104 VAL A C 1
ATOM 821 O O . VAL A 1 104 ? -11.809 1.025 1.970 1.00 98.12 104 VAL A O 1
ATOM 824 N N . VAL A 1 105 ? -10.823 -0.115 3.651 1.00 97.25 105 VAL A N 1
ATOM 825 C CA . VAL A 1 105 ? -10.043 -1.023 2.790 1.00 97.25 105 VAL A CA 1
ATOM 826 C C . VAL A 1 105 ? -10.958 -1.792 1.840 1.00 97.25 105 VAL A C 1
ATOM 828 O O . VAL A 1 105 ? -10.764 -1.761 0.627 1.00 97.25 105 VAL A O 1
ATOM 831 N N . ARG A 1 106 ? -12.024 -2.403 2.366 1.00 96.94 106 ARG A N 1
ATOM 832 C CA . ARG A 1 106 ? -12.959 -3.238 1.600 1.00 96.94 106 ARG A CA 1
ATOM 833 C C . ARG A 1 106 ? -13.662 -2.465 0.476 1.00 96.94 106 ARG A C 1
ATOM 835 O O . ARG A 1 106 ? -14.031 -3.055 -0.532 1.00 96.94 106 ARG A O 1
ATOM 842 N N . ARG A 1 107 ? -13.837 -1.145 0.611 1.00 97.31 107 ARG A N 1
ATOM 843 C CA . ARG A 1 107 ? -14.385 -0.280 -0.456 1.00 97.31 107 ARG A CA 1
ATOM 844 C C . ARG A 1 107 ? -13.389 0.012 -1.580 1.00 97.31 107 ARG A C 1
ATOM 846 O O . ARG A 1 107 ? -13.815 0.454 -2.641 1.00 97.31 107 ARG A O 1
ATOM 853 N N . GLN A 1 108 ? -12.093 -0.195 -1.350 1.00 97.12 108 GLN A N 1
ATOM 854 C CA . GLN A 1 108 ? -11.048 0.025 -2.354 1.00 97.12 108 GLN A CA 1
ATOM 855 C C . GLN A 1 108 ? -10.744 -1.213 -3.200 1.00 97.12 108 GLN A C 1
ATOM 857 O O . GLN A 1 108 ? -10.143 -1.068 -4.266 1.00 97.12 108 GLN A O 1
ATOM 862 N N . ILE A 1 109 ? -11.134 -2.400 -2.726 1.00 95.50 109 ILE A N 1
ATOM 863 C CA . ILE A 1 109 ? -10.868 -3.688 -3.374 1.00 95.50 109 ILE A CA 1
ATOM 864 C C . ILE A 1 109 ? -11.939 -3.966 -4.439 1.00 95.50 109 ILE A C 1
ATOM 866 O O . ILE A 1 109 ? -13.134 -4.010 -4.142 1.00 95.50 109 ILE A O 1
ATOM 870 N N . ALA A 1 110 ? -11.493 -4.182 -5.676 1.00 92.19 110 ALA A N 1
ATOM 871 C CA . ALA A 1 110 ? -12.291 -4.651 -6.809 1.00 92.19 110 ALA A CA 1
ATOM 872 C C . ALA A 1 110 ? -11.844 -6.073 -7.227 1.00 92.19 110 ALA A C 1
ATOM 874 O O . ALA A 1 110 ? -10.776 -6.504 -6.798 1.00 92.19 110 ALA A O 1
ATOM 875 N N . PRO A 1 111 ? -12.600 -6.807 -8.071 1.00 88.81 111 PRO A N 1
ATOM 876 C CA . PRO A 1 111 ? -12.258 -8.187 -8.454 1.00 88.81 111 PRO A CA 1
ATOM 877 C C . PRO A 1 111 ? -10.841 -8.387 -9.021 1.00 88.81 111 PRO A C 1
ATOM 879 O O . PRO A 1 111 ? -10.224 -9.410 -8.766 1.00 88.81 111 PRO A O 1
ATOM 882 N N . GLU A 1 112 ? -10.306 -7.390 -9.730 1.00 88.19 112 GLU A N 1
ATOM 883 C CA . GLU A 1 112 ? -8.960 -7.417 -10.333 1.00 88.19 112 GLU A CA 1
ATOM 884 C C . GLU A 1 112 ? -7.897 -6.714 -9.465 1.00 88.19 112 GLU A C 1
ATOM 886 O O . GLU A 1 112 ? -6.788 -6.414 -9.919 1.00 88.19 112 GLU A O 1
ATOM 891 N N . SER A 1 113 ? -8.247 -6.351 -8.228 1.00 93.81 113 SER A N 1
ATOM 892 C CA . SER A 1 113 ? -7.304 -5.732 -7.304 1.00 93.81 113 SER A CA 1
ATOM 893 C C . SER A 1 113 ? -6.355 -6.769 -6.725 1.00 93.81 113 SER A C 1
ATOM 895 O O . SER A 1 113 ? -6.764 -7.830 -6.265 1.00 93.81 113 SER A O 1
ATOM 897 N N . ILE A 1 114 ? -5.079 -6.408 -6.678 1.00 94.44 114 ILE A N 1
ATOM 898 C CA . ILE A 1 114 ? -4.078 -7.118 -5.887 1.00 94.44 114 ILE A CA 1
ATOM 899 C C . ILE A 1 114 ? -4.039 -6.439 -4.526 1.00 94.44 114 ILE A C 1
ATOM 901 O O . ILE A 1 114 ? -4.015 -5.210 -4.464 1.00 94.44 114 ILE A O 1
ATOM 905 N N . VAL A 1 115 ? -4.038 -7.216 -3.448 1.00 96.25 115 VAL A N 1
ATOM 906 C CA . VAL A 1 115 ? -3.969 -6.681 -2.086 1.00 96.25 115 VAL A CA 1
ATOM 907 C C . VAL A 1 115 ? -2.600 -6.989 -1.493 1.00 96.25 115 VAL A C 1
ATOM 909 O O . VAL A 1 115 ? -2.204 -8.150 -1.427 1.00 96.25 115 VAL A O 1
ATOM 912 N N . ASP A 1 116 ? -1.882 -5.952 -1.066 1.00 95.75 116 ASP A N 1
ATOM 913 C CA . ASP A 1 116 ? -0.662 -6.084 -0.269 1.00 95.75 116 ASP A CA 1
ATOM 914 C C . ASP A 1 116 ? -0.963 -5.761 1.197 1.00 95.75 116 ASP A C 1
ATOM 916 O O . ASP A 1 116 ? -1.314 -4.634 1.551 1.00 95.75 116 ASP A O 1
ATOM 920 N N . VAL A 1 117 ? -0.820 -6.778 2.044 1.00 95.75 117 VAL A N 1
ATOM 921 C CA . VAL A 1 117 ? -1.097 -6.723 3.489 1.00 95.75 117 VAL A CA 1
ATOM 922 C C . VAL A 1 117 ? 0.178 -6.636 4.331 1.00 95.75 117 VAL A C 1
ATOM 924 O O . VAL A 1 117 ? 0.126 -6.707 5.559 1.00 95.75 117 VAL A O 1
ATOM 927 N N . SER A 1 118 ? 1.336 -6.509 3.679 1.00 93.38 118 SER A N 1
ATOM 928 C CA . SER A 1 118 ? 2.655 -6.579 4.317 1.00 93.38 118 SER A CA 1
ATOM 929 C C . SER A 1 118 ? 2.992 -5.324 5.130 1.00 93.38 118 SER A C 1
ATOM 931 O O . SER A 1 118 ? 3.874 -5.347 5.990 1.00 93.38 118 SER A O 1
ATOM 933 N N . GLY A 1 119 ? 2.320 -4.204 4.852 1.00 90.50 119 GLY A N 1
ATOM 934 C CA . GLY A 1 119 ? 2.532 -2.935 5.538 1.00 90.50 119 GLY A CA 1
ATOM 935 C C . GLY A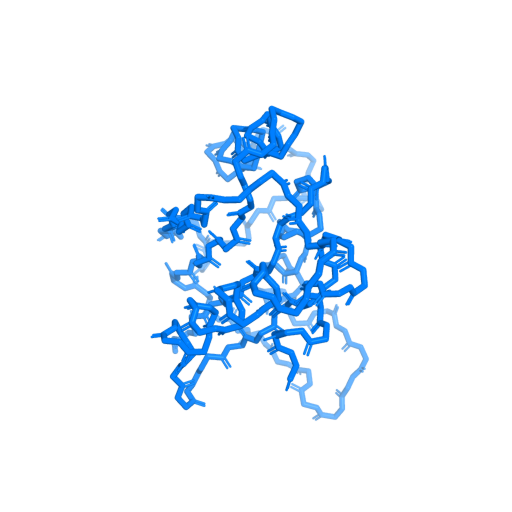 1 119 ? 1.603 -2.728 6.737 1.00 90.50 119 GLY A C 1
ATOM 936 O O . GLY A 1 119 ? 0.433 -3.104 6.725 1.00 90.50 119 GLY A O 1
ATOM 937 N N . GLY A 1 120 ? 2.097 -2.035 7.764 1.00 92.69 120 GLY A N 1
ATOM 938 C CA . GLY A 1 120 ? 1.284 -1.665 8.928 1.00 92.69 120 GLY A CA 1
ATOM 939 C C . GLY A 1 120 ? 1.361 -2.665 10.073 1.00 92.69 120 GLY A C 1
ATOM 940 O O . GLY A 1 120 ? 2.250 -3.510 10.137 1.00 92.69 120 GLY A O 1
ATOM 941 N N . ARG A 1 121 ? 0.449 -2.517 11.037 1.00 92.69 121 ARG A N 1
ATOM 942 C CA . ARG A 1 121 ? 0.298 -3.492 12.123 1.00 92.69 121 ARG A CA 1
ATOM 943 C C . ARG A 1 121 ? -0.478 -4.710 11.635 1.00 92.69 121 ARG A C 1
ATOM 945 O O . ARG A 1 121 ? -1.307 -4.592 10.740 1.00 92.69 121 ARG A O 1
ATOM 952 N N . ALA A 1 122 ? -0.315 -5.841 12.322 1.00 93.62 122 ALA A N 1
ATOM 953 C CA . ALA A 1 122 ? -1.044 -7.078 12.026 1.00 93.62 122 ALA A CA 1
ATOM 954 C C . ALA A 1 122 ? -2.568 -6.873 11.911 1.00 93.62 122 ALA A C 1
ATOM 956 O O . ALA A 1 122 ? -3.194 -7.427 11.016 1.00 93.62 122 ALA A O 1
ATOM 957 N N . ALA A 1 123 ? -3.159 -6.019 12.755 1.00 94.81 123 ALA A N 1
ATOM 958 C CA . ALA A 1 123 ? -4.587 -5.702 12.691 1.00 94.81 123 ALA A CA 1
ATOM 959 C C . ALA A 1 123 ? -5.015 -5.051 11.359 1.00 94.81 123 ALA A C 1
ATOM 961 O O . ALA A 1 123 ? -6.131 -5.289 10.906 1.00 94.81 123 ALA A O 1
ATOM 962 N N . MET A 1 124 ? -4.139 -4.265 10.721 1.00 95.50 124 MET A N 1
ATOM 963 C CA . MET A 1 124 ? -4.392 -3.667 9.403 1.00 95.50 124 MET A CA 1
ATOM 964 C C . MET A 1 124 ? -4.350 -4.733 8.311 1.00 95.50 124 MET A C 1
ATOM 966 O O . MET A 1 124 ? -5.238 -4.764 7.468 1.00 95.50 124 MET A O 1
ATOM 970 N N . GLY A 1 125 ? -3.366 -5.637 8.373 1.00 94.25 125 GLY A N 1
ATOM 971 C CA . GLY A 1 125 ? -3.276 -6.770 7.452 1.00 94.25 125 GLY A CA 1
ATOM 972 C C . GLY A 1 125 ? -4.490 -7.697 7.557 1.00 94.25 125 GLY A C 1
ATOM 973 O O . GLY A 1 125 ? -5.084 -8.038 6.543 1.00 94.25 125 GLY A O 1
ATOM 974 N N . ILE A 1 126 ? -4.938 -8.014 8.778 1.00 95.56 126 ILE A N 1
ATOM 975 C CA . ILE A 1 126 ? -6.163 -8.802 9.024 1.00 95.56 126 ILE A CA 1
ATOM 976 C C . ILE A 1 126 ? -7.418 -8.084 8.513 1.00 95.56 126 ILE A C 1
ATOM 978 O O . ILE A 1 126 ? -8.375 -8.728 8.111 1.00 95.56 126 ILE A O 1
ATOM 982 N N . ALA A 1 127 ? -7.457 -6.753 8.558 1.00 94.81 127 ALA A N 1
ATOM 983 C CA . ALA A 1 127 ? -8.574 -5.987 8.012 1.00 94.81 127 ALA A CA 1
ATOM 984 C C . ALA A 1 127 ? -8.565 -5.914 6.472 1.00 94.81 127 ALA A C 1
ATOM 986 O O . ALA A 1 127 ? -9.565 -5.507 5.882 1.00 94.81 127 ALA A O 1
ATOM 987 N N . ALA A 1 128 ? -7.441 -6.239 5.834 1.00 93.44 128 ALA A N 1
ATOM 988 C CA . ALA A 1 128 ? -7.258 -6.153 4.391 1.00 93.44 128 ALA A CA 1
ATOM 989 C C . ALA A 1 128 ? -7.321 -7.512 3.675 1.00 93.44 128 ALA A C 1
ATOM 991 O O . ALA A 1 128 ? -7.683 -7.535 2.499 1.00 93.44 128 ALA A O 1
ATOM 992 N N . ALA A 1 129 ? -6.968 -8.599 4.368 1.00 89.25 129 ALA A N 1
ATOM 993 C CA . ALA A 1 129 ? -7.082 -9.981 3.897 1.00 89.25 129 ALA A CA 1
ATOM 994 C C . ALA A 1 129 ? -8.541 -10.465 3.864 1.00 89.25 129 ALA A C 1
ATOM 996 O O . ALA A 1 129 ? -8.877 -11.208 2.915 1.00 89.25 129 ALA A O 1
#

Radius of gyration: 14.39 Å; chains: 1; bounding box: 35×32×38 Å

Sequence (129 aa):
MARLVATLGVSAGVVYEAVLNLCRGVWESPYATRIRVDEVVVVRTSAPQVEFAFKLLKLLFACSEMLPPEKRLPEQCKAIRIIDVPVPIQDIVDKNSYLQYYNVVRRQIAPESIVDVSGGRAAMGIAAA